Protein AF-A0A2N6AQQ7-F1 (afdb_monomer_lite)

pLDDT: mean 92.6, std 5.35, range [68.38, 98.0]

Secondary structure (DSSP, 8-state):
-GGGGBTSTTSB---SS-HHHHHTS------GGG-SEEEEE-HHHHHHHHTT----HHHHHHHHHHH-HHHHHHHHHHHHHH-TT--SS--SSS-----EEEEE--

Structure (mmCIF, N/CA/C/O backbone):
data_AF-A0A2N6AQQ7-F1
#
_entry.id   AF-A0A2N6AQQ7-F1
#
loop_
_atom_site.group_PDB
_atom_site.id
_atom_site.type_symbol
_atom_site.label_atom_id
_atom_site.label_alt_id
_atom_site.label_comp_id
_atom_site.label_asym_id
_atom_site.label_entity_id
_atom_site.label_seq_id
_atom_site.pdbx_PDB_ins_code
_atom_site.Cartn_x
_atom_site.Cartn_y
_atom_site.Cartn_z
_atom_site.occupancy
_atom_site.B_iso_or_equiv
_atom_site.auth_seq_id
_atom_site.auth_comp_id
_atom_site.auth_asym_id
_atom_site.auth_atom_id
_atom_site.pdbx_PDB_model_num
ATOM 1 N N . GLU A 1 1 ? 10.172 -10.666 -24.093 1.00 68.38 1 GLU A N 1
ATOM 2 C CA . GLU A 1 1 ? 10.644 -11.957 -23.549 1.00 68.38 1 GLU A CA 1
ATOM 3 C C . GLU A 1 1 ? 10.123 -12.250 -22.140 1.00 68.38 1 GLU A C 1
ATOM 5 O O . GLU A 1 1 ? 9.529 -13.296 -21.962 1.00 68.38 1 GLU A O 1
ATOM 10 N N . ASN A 1 2 ? 10.219 -11.353 -21.147 1.00 77.12 2 ASN A N 1
ATOM 11 C CA . ASN A 1 2 ? 9.722 -11.679 -19.789 1.00 77.12 2 ASN A CA 1
ATOM 12 C C . ASN A 1 2 ? 8.203 -11.915 -19.696 1.00 77.12 2 ASN A C 1
ATOM 14 O O . ASN A 1 2 ? 7.771 -12.820 -18.993 1.00 77.12 2 ASN A O 1
ATOM 18 N N . ARG A 1 3 ? 7.389 -11.168 -20.453 1.00 80.12 3 ARG A N 1
ATOM 19 C CA . ARG A 1 3 ? 5.923 -11.331 -20.456 1.00 80.12 3 ARG A CA 1
ATOM 20 C C . ARG A 1 3 ? 5.441 -12.713 -20.907 1.00 80.12 3 ARG A C 1
ATOM 22 O O . ARG A 1 3 ? 4.386 -13.128 -20.463 1.00 80.12 3 ARG A O 1
ATOM 29 N N . SER A 1 4 ? 6.185 -13.426 -21.755 1.00 84.31 4 SER A N 1
ATOM 30 C CA . SER A 1 4 ? 5.776 -14.766 -22.207 1.00 84.31 4 SER A CA 1
ATOM 31 C C . SER A 1 4 ? 6.022 -15.858 -21.163 1.00 84.31 4 SER A C 1
ATOM 33 O O . SER A 1 4 ? 5.603 -16.985 -21.378 1.00 84.31 4 SER A O 1
ATOM 35 N N . LYS A 1 5 ? 6.705 -15.534 -20.057 1.00 86.25 5 LYS A N 1
ATOM 36 C CA . LYS A 1 5 ? 6.893 -16.425 -18.901 1.00 86.25 5 LYS A CA 1
ATOM 37 C C . LYS A 1 5 ? 5.811 -16.235 -17.831 1.00 86.25 5 LYS A C 1
ATOM 39 O O . LYS A 1 5 ? 5.771 -16.965 -16.847 1.00 86.25 5 LYS A O 1
ATOM 44 N N . MET A 1 6 ? 4.957 -15.234 -17.989 1.00 87.81 6 MET A N 1
ATOM 45 C CA . MET A 1 6 ? 3.880 -14.952 -17.052 1.00 87.81 6 MET A CA 1
ATOM 46 C C . MET A 1 6 ? 2.858 -16.094 -17.062 1.00 87.81 6 MET A C 1
ATOM 48 O O . MET A 1 6 ? 2.456 -16.538 -18.134 1.00 87.81 6 MET A O 1
ATOM 52 N N . ASN A 1 7 ? 2.457 -16.556 -15.879 1.00 87.75 7 ASN A N 1
ATOM 53 C CA . ASN A 1 7 ? 1.476 -17.623 -15.662 1.00 87.75 7 ASN A CA 1
ATOM 54 C C . ASN A 1 7 ? 1.809 -18.936 -16.393 1.00 87.75 7 ASN A C 1
ATOM 56 O O . ASN A 1 7 ? 0.924 -19.672 -16.822 1.00 87.75 7 ASN A O 1
ATOM 60 N N . SER A 1 8 ? 3.104 -19.236 -16.512 1.00 87.12 8 SER A N 1
ATOM 61 C CA . SER A 1 8 ? 3.619 -20.475 -17.097 1.00 87.12 8 SER A CA 1
ATOM 62 C C . SER A 1 8 ? 4.434 -21.263 -16.074 1.00 87.12 8 SER A C 1
ATOM 64 O O . SER A 1 8 ? 5.013 -20.672 -15.163 1.00 87.12 8 SER A O 1
ATOM 66 N N . GLU A 1 9 ? 4.489 -22.582 -16.250 1.00 84.56 9 GLU A N 1
ATOM 67 C CA . GLU A 1 9 ? 5.156 -23.517 -15.334 1.00 84.56 9 GLU A CA 1
ATOM 68 C C . GLU A 1 9 ? 6.653 -23.204 -15.149 1.00 84.56 9 GLU A C 1
ATOM 70 O O . GLU A 1 9 ? 7.142 -23.171 -14.023 1.00 84.56 9 GLU A O 1
ATOM 75 N N . ASP A 1 10 ? 7.358 -22.846 -16.229 1.00 87.06 10 ASP A N 1
ATOM 76 C CA . ASP A 1 10 ? 8.787 -22.475 -16.211 1.00 87.06 10 ASP A CA 1
ATOM 77 C C . ASP A 1 10 ? 9.037 -20.976 -15.944 1.00 87.06 10 ASP A C 1
ATOM 79 O O . ASP A 1 10 ? 10.115 -20.430 -16.224 1.00 87.06 10 ASP A O 1
ATOM 83 N N . GLY A 1 11 ? 8.013 -20.265 -15.479 1.00 88.75 11 GLY A N 1
ATOM 84 C CA . GLY A 1 11 ? 8.003 -18.816 -15.408 1.00 88.75 11 GLY A CA 1
ATOM 85 C C . GLY A 1 11 ? 7.678 -18.268 -14.027 1.00 88.75 11 GLY A C 1
ATOM 86 O O . GLY A 1 11 ? 8.293 -18.637 -13.031 1.00 88.75 11 GLY A O 1
ATOM 87 N N . TYR A 1 12 ? 6.769 -17.299 -13.980 1.00 86.50 12 TYR A N 1
ATOM 88 C CA . TYR A 1 12 ? 6.312 -16.696 -12.732 1.00 86.50 12 TYR A CA 1
ATOM 89 C C . TYR A 1 12 ? 4.810 -16.459 -12.785 1.00 86.50 12 TYR A C 1
ATOM 91 O O . TYR A 1 12 ? 4.266 -16.127 -13.838 1.00 86.50 12 TYR A O 1
ATOM 99 N N . TYR A 1 13 ? 4.151 -16.581 -11.640 1.00 87.25 13 TYR A N 1
ATOM 100 C CA . TYR A 1 13 ? 2.716 -16.363 -11.526 1.00 87.25 13 TYR A CA 1
ATOM 101 C C . TYR A 1 13 ? 2.424 -14.951 -11.037 1.00 87.25 13 TYR A C 1
ATOM 103 O O . TYR A 1 13 ? 3.073 -14.447 -10.119 1.00 87.25 13 TYR A O 1
ATOM 111 N N . ILE A 1 14 ? 1.433 -14.317 -11.652 1.00 88.25 14 ILE A N 1
ATOM 112 C CA . ILE A 1 14 ? 0.827 -13.086 -11.154 1.00 88.25 14 ILE A CA 1
ATOM 113 C C . ILE A 1 14 ? -0.676 -13.286 -11.055 1.00 88.25 14 ILE A C 1
ATOM 115 O O . ILE A 1 14 ? -1.258 -14.044 -11.824 1.00 88.25 14 ILE A O 1
ATOM 119 N N . LEU A 1 15 ? -1.318 -12.590 -10.123 1.00 83.88 15 LEU A N 1
ATOM 120 C CA . LEU A 1 15 ? -2.764 -12.678 -9.983 1.00 83.88 15 LEU A CA 1
ATOM 121 C C . LEU A 1 15 ? -3.456 -12.067 -11.214 1.00 83.88 15 LEU A C 1
ATOM 123 O O . LEU A 1 15 ? -3.434 -10.855 -11.407 1.00 83.88 15 LEU A O 1
ATOM 127 N N . GLU A 1 16 ? -4.092 -12.915 -12.016 1.00 83.38 16 GLU A N 1
ATOM 128 C CA . GLU A 1 16 ? -4.917 -12.559 -13.174 1.00 83.38 16 GLU A CA 1
ATOM 129 C C . GLU A 1 16 ? -6.160 -13.461 -13.224 1.00 83.38 16 GLU A C 1
ATOM 131 O O . GLU A 1 16 ? -6.298 -14.408 -12.448 1.00 83.38 16 GLU A O 1
ATOM 136 N N . HIS A 1 17 ? -7.078 -13.189 -14.153 1.00 83.50 17 HIS A N 1
ATOM 137 C CA . HIS A 1 17 ? -8.250 -14.031 -14.415 1.00 83.50 17 HIS A CA 1
ATOM 138 C C . HIS A 1 17 ? -7.894 -15.312 -15.200 1.00 83.50 17 HIS A C 1
ATOM 140 O O . HIS A 1 17 ? -8.577 -15.676 -16.155 1.00 83.50 17 HIS A O 1
ATOM 146 N N . ASP A 1 18 ? -6.816 -15.983 -14.798 1.00 86.69 18 ASP A N 1
ATOM 147 C CA . ASP A 1 18 ? -6.334 -17.251 -15.342 1.00 86.69 18 ASP A CA 1
ATOM 148 C C . ASP A 1 18 ? -6.430 -18.322 -14.247 1.00 86.69 18 ASP A C 1
ATOM 150 O O . ASP A 1 18 ? -5.946 -18.138 -13.129 1.00 86.69 18 ASP A O 1
ATOM 154 N N . VAL A 1 19 ? -7.057 -19.456 -14.564 1.00 87.12 19 VAL A N 1
ATOM 155 C CA . VAL A 1 19 ? -7.236 -20.575 -13.627 1.00 87.12 19 VAL A CA 1
ATOM 156 C C . VAL A 1 19 ? -5.896 -21.095 -13.105 1.00 87.12 19 VAL A C 1
ATOM 158 O O . VAL A 1 19 ? -5.783 -21.364 -11.911 1.00 87.12 19 VAL A O 1
ATOM 161 N N . ASN A 1 20 ? -4.874 -21.189 -13.959 1.00 85.31 20 ASN A N 1
ATOM 162 C CA . ASN A 1 20 ? -3.544 -21.645 -13.560 1.00 85.31 20 ASN A CA 1
ATOM 163 C C . ASN A 1 20 ? -2.891 -20.653 -12.594 1.00 85.31 20 ASN A C 1
ATOM 165 O O . ASN A 1 20 ? -2.265 -21.059 -11.616 1.00 85.31 20 ASN A O 1
ATOM 169 N N . ALA A 1 21 ? -3.064 -19.353 -12.833 1.00 87.00 21 ALA A N 1
ATOM 170 C CA . ALA A 1 21 ? -2.547 -18.316 -11.949 1.00 87.00 21 ALA A CA 1
ATOM 171 C C . ALA A 1 21 ? -3.221 -18.340 -10.575 1.00 87.00 21 ALA A C 1
ATOM 173 O O . ALA A 1 21 ? -2.545 -18.260 -9.552 1.00 87.00 21 ALA A O 1
ATOM 174 N N . ILE A 1 22 ? -4.545 -18.514 -10.555 1.00 89.31 22 ILE A N 1
ATOM 175 C CA . ILE A 1 22 ? -5.326 -18.652 -9.324 1.00 89.31 22 ILE A CA 1
ATOM 176 C C . ILE A 1 22 ? -4.842 -19.881 -8.548 1.00 89.31 22 ILE A C 1
ATOM 178 O O . ILE A 1 22 ? -4.481 -19.762 -7.385 1.00 89.31 22 ILE A O 1
ATOM 182 N N . GLN A 1 23 ? -4.731 -21.048 -9.187 1.00 88.19 23 GLN A N 1
ATOM 183 C CA . GLN A 1 23 ? -4.296 -22.282 -8.519 1.00 88.19 23 GLN A CA 1
ATOM 184 C C . GLN A 1 23 ? -2.898 -22.197 -7.885 1.00 88.19 23 GLN A C 1
ATOM 186 O O . GLN A 1 23 ? -2.635 -22.902 -6.914 1.00 88.19 23 GLN A O 1
ATOM 191 N N . ASN A 1 24 ? -2.028 -21.322 -8.394 1.00 88.44 24 ASN A N 1
ATOM 192 C CA . ASN A 1 24 ? -0.687 -21.078 -7.855 1.00 88.44 24 ASN A CA 1
ATOM 193 C C . ASN A 1 24 ? -0.623 -19.871 -6.896 1.00 88.44 24 ASN A C 1
ATOM 195 O O . ASN A 1 24 ? 0.462 -19.429 -6.512 1.00 88.44 24 ASN A O 1
ATOM 199 N N . GLY A 1 25 ? -1.775 -19.325 -6.501 1.00 87.25 25 GLY A N 1
ATOM 200 C CA . GLY A 1 25 ? -1.876 -18.244 -5.531 1.00 87.25 25 GLY A CA 1
ATOM 201 C C . GLY A 1 25 ? -1.417 -18.651 -4.128 1.00 87.25 25 GLY A C 1
ATOM 202 O O . GLY A 1 25 ? -1.463 -19.815 -3.731 1.00 87.25 25 GLY A O 1
ATOM 203 N N . ILE A 1 26 ? -0.997 -17.660 -3.340 1.00 89.25 26 ILE A N 1
ATOM 204 C CA . ILE A 1 26 ? -0.714 -17.851 -1.914 1.00 89.25 26 ILE A CA 1
ATOM 205 C C . ILE A 1 26 ? -2.011 -17.630 -1.142 1.00 89.25 26 ILE A C 1
ATOM 207 O O . ILE A 1 26 ? -2.557 -16.527 -1.131 1.00 89.25 26 ILE A O 1
ATOM 211 N N . TYR A 1 27 ? -2.467 -18.673 -0.456 1.00 90.50 27 TYR A N 1
ATOM 212 C CA . TYR A 1 27 ? -3.698 -18.652 0.324 1.00 90.50 27 TYR A CA 1
ATOM 213 C C . TYR A 1 27 ? -3.400 -18.726 1.817 1.00 90.50 27 TYR A C 1
ATOM 215 O O . TYR A 1 27 ? -2.588 -19.535 2.270 1.00 90.50 27 TYR A O 1
ATOM 223 N N . ARG A 1 28 ? -4.090 -17.891 2.594 1.00 92.56 28 ARG A N 1
ATOM 224 C CA . ARG A 1 28 ? -4.182 -18.018 4.048 1.00 92.56 28 ARG A CA 1
ATOM 225 C C . ARG A 1 28 ? -5.589 -17.681 4.504 1.00 92.56 28 ARG A C 1
ATOM 227 O O . ARG A 1 28 ? -6.198 -16.740 4.006 1.00 92.56 28 ARG A O 1
ATOM 234 N N . GLU A 1 29 ? -6.056 -18.431 5.489 1.00 93.62 29 GLU A N 1
ATOM 235 C CA . GLU A 1 29 ? -7.343 -18.219 6.135 1.00 93.62 29 GLU A CA 1
ATOM 236 C C . GLU A 1 29 ? -7.124 -17.795 7.582 1.00 93.62 29 GLU A C 1
ATOM 238 O O . GLU A 1 29 ? -6.258 -18.322 8.286 1.00 93.62 29 GLU A O 1
ATOM 243 N N . TYR A 1 30 ? -7.932 -16.839 8.024 1.00 92.69 30 TYR A N 1
ATOM 244 C CA . TYR A 1 30 ? -7.932 -16.339 9.388 1.00 92.69 30 TYR A CA 1
ATOM 245 C C . TYR A 1 30 ? -9.365 -16.340 9.890 1.00 92.69 30 TYR A C 1
ATOM 247 O O . TYR A 1 30 ? -10.289 -15.974 9.161 1.00 92.69 30 TYR A O 1
ATOM 255 N N . ARG A 1 31 ? -9.561 -16.735 11.147 1.00 94.25 31 ARG A N 1
ATOM 256 C CA . ARG A 1 31 ? -10.867 -16.560 11.770 1.00 94.25 31 ARG A CA 1
ATOM 257 C C . ARG A 1 31 ? -11.065 -15.083 12.103 1.00 94.25 31 ARG A C 1
ATOM 259 O O . ARG A 1 31 ? -10.194 -14.475 12.722 1.00 94.25 31 ARG A O 1
ATOM 266 N N . VAL A 1 32 ? -12.200 -14.526 11.687 1.00 90.00 32 VAL A N 1
ATOM 267 C CA . VAL A 1 32 ? -12.484 -13.088 11.819 1.00 90.00 32 VAL A CA 1
ATOM 268 C C . VAL A 1 32 ? -12.557 -12.628 13.278 1.00 90.00 32 VAL A C 1
ATOM 270 O O . VAL A 1 32 ? -12.150 -11.517 13.578 1.00 90.00 32 VAL A O 1
ATOM 273 N N . ASP A 1 33 ? -12.969 -13.507 14.197 1.00 93.19 33 ASP A N 1
ATOM 274 C CA . ASP A 1 33 ? -13.008 -13.258 15.646 1.00 93.19 33 ASP A CA 1
ATOM 275 C C . ASP A 1 33 ? -11.624 -12.984 16.264 1.00 93.19 33 ASP A C 1
ATOM 277 O O . ASP A 1 33 ? -11.534 -12.415 17.349 1.00 93.19 33 ASP A O 1
ATOM 281 N N . ASN A 1 34 ? -10.546 -13.345 15.564 1.00 92.81 34 ASN A N 1
ATOM 282 C CA . ASN A 1 34 ? -9.167 -13.099 15.984 1.00 92.81 34 ASN A CA 1
ATOM 283 C C . ASN A 1 34 ? -8.518 -11.891 15.284 1.00 92.81 34 ASN A C 1
ATOM 285 O O . ASN A 1 34 ? -7.345 -11.607 15.532 1.00 92.81 34 ASN A O 1
ATOM 289 N N . ILE A 1 35 ? -9.235 -11.203 14.392 1.00 94.88 35 ILE A N 1
ATOM 290 C CA . ILE A 1 35 ? -8.724 -10.075 13.608 1.00 94.88 35 ILE A CA 1
ATOM 291 C C . ILE A 1 35 ? -9.434 -8.804 14.065 1.00 94.88 35 ILE A C 1
ATOM 293 O O . ILE A 1 35 ? -10.654 -8.734 14.033 1.00 94.88 35 ILE A O 1
ATOM 297 N N . LYS A 1 36 ? -8.665 -7.783 14.448 1.00 94.19 36 LYS A N 1
ATOM 298 C CA . LYS A 1 36 ? -9.209 -6.461 14.807 1.00 94.19 36 LYS A CA 1
ATOM 299 C C . LYS A 1 36 ? -9.149 -5.480 13.648 1.00 94.19 36 LYS A C 1
ATOM 301 O O . LYS A 1 36 ? -10.024 -4.647 13.466 1.00 94.19 36 LYS A O 1
ATOM 306 N N . GLU A 1 37 ? -8.081 -5.563 12.865 1.00 95.38 37 GLU A N 1
ATOM 307 C CA . GLU A 1 37 ? -7.762 -4.580 11.839 1.00 95.38 37 GLU A CA 1
ATOM 308 C C . GLU A 1 37 ? -7.139 -5.287 10.639 1.00 95.38 37 GLU A C 1
ATOM 310 O O . GLU A 1 37 ? -6.356 -6.228 10.792 1.00 95.38 37 GLU A O 1
ATOM 315 N N . ILE A 1 38 ? -7.484 -4.825 9.440 1.00 95.88 38 ILE A N 1
ATOM 316 C CA . ILE A 1 38 ? -6.928 -5.318 8.182 1.00 95.88 38 ILE A CA 1
ATOM 317 C C . ILE A 1 38 ? -6.451 -4.115 7.377 1.00 95.88 38 ILE A C 1
ATOM 319 O O . ILE A 1 38 ? -7.217 -3.186 7.127 1.00 95.88 38 ILE A O 1
ATOM 323 N N . LEU A 1 39 ? -5.198 -4.157 6.927 1.00 97.06 39 LEU A N 1
ATOM 324 C CA . LEU A 1 39 ? -4.656 -3.225 5.947 1.00 97.06 39 LEU A CA 1
ATOM 325 C C . LEU A 1 39 ? -4.243 -4.005 4.699 1.00 97.06 39 LEU A C 1
ATOM 327 O O . LEU A 1 39 ? -3.330 -4.827 4.742 1.00 97.06 39 LEU A O 1
ATOM 331 N N . MET A 1 40 ? -4.917 -3.737 3.585 1.00 96.50 40 MET A N 1
ATOM 332 C CA . MET A 1 40 ? -4.582 -4.286 2.272 1.00 96.50 40 MET A CA 1
ATOM 333 C C . MET A 1 40 ? -3.975 -3.194 1.404 1.00 96.50 40 MET A C 1
ATOM 335 O O . MET A 1 40 ? -4.483 -2.074 1.367 1.00 96.50 40 MET A O 1
ATOM 339 N N . MET A 1 41 ? -2.900 -3.522 0.691 1.00 96.75 41 MET A N 1
ATOM 340 C CA . MET A 1 41 ? -2.130 -2.566 -0.099 1.0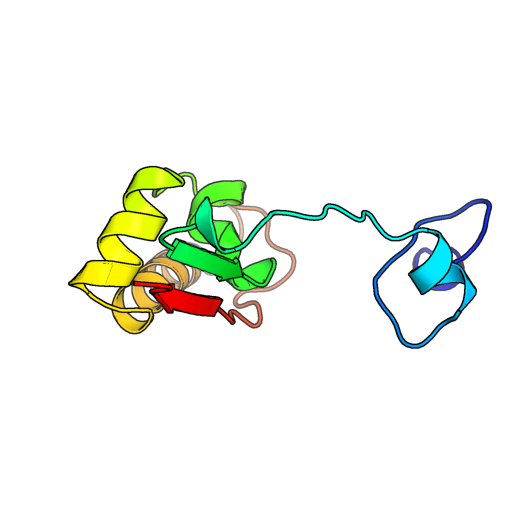0 96.75 41 MET A CA 1
ATOM 341 C C . MET A 1 41 ? -1.737 -3.176 -1.442 1.00 96.75 41 MET A C 1
ATOM 343 O O . MET A 1 41 ? -1.316 -4.327 -1.513 1.00 96.75 41 MET A O 1
ATOM 347 N N . SER A 1 42 ? -1.825 -2.368 -2.494 1.00 95.69 42 SER A N 1
ATOM 348 C CA . SER A 1 42 ? -1.077 -2.595 -3.738 1.00 95.69 42 SER A CA 1
ATOM 349 C C . SER A 1 42 ? 0.433 -2.481 -3.498 1.00 95.69 42 SER A C 1
ATOM 351 O O . SER A 1 42 ? 0.876 -1.876 -2.516 1.00 95.69 42 SER A O 1
ATOM 353 N N . ASP A 1 43 ? 1.238 -3.005 -4.418 1.00 93.38 43 ASP A N 1
ATOM 354 C CA . ASP A 1 43 ? 2.695 -2.867 -4.381 1.00 93.38 43 ASP A CA 1
ATOM 355 C C . ASP A 1 43 ? 3.138 -1.392 -4.391 1.00 93.38 43 ASP A C 1
ATOM 357 O O . ASP A 1 43 ? 4.032 -1.021 -3.625 1.00 93.38 43 ASP A O 1
ATOM 361 N N . GLY A 1 44 ? 2.453 -0.546 -5.168 1.00 95.44 44 GLY A N 1
ATOM 362 C CA . GLY A 1 44 ? 2.659 0.900 -5.212 1.00 95.44 44 GLY A CA 1
ATOM 363 C C . GLY A 1 44 ? 2.390 1.604 -3.882 1.00 95.44 44 GLY A C 1
ATOM 364 O O . GLY A 1 44 ? 3.121 2.523 -3.530 1.00 95.44 44 GLY A O 1
ATOM 365 N N . PHE A 1 45 ? 1.401 1.161 -3.097 1.00 97.69 45 PHE A N 1
ATOM 366 C CA . PHE A 1 45 ? 1.166 1.723 -1.760 1.00 97.69 45 PHE A CA 1
ATOM 367 C C . PHE A 1 45 ? 2.130 1.140 -0.717 1.00 97.69 45 PHE A C 1
ATOM 369 O O . PHE A 1 45 ? 2.665 1.862 0.120 1.00 97.69 45 PHE A O 1
ATOM 376 N N . SER A 1 46 ? 2.418 -0.162 -0.799 1.00 96.81 46 SER A N 1
ATOM 377 C CA . SER A 1 46 ? 3.335 -0.844 0.124 1.00 96.81 46 SER A CA 1
ATOM 378 C C . SER A 1 46 ? 4.785 -0.346 0.031 1.00 96.81 46 SER A C 1
ATOM 380 O O . SER A 1 46 ? 5.597 -0.647 0.907 1.00 96.81 46 SER A O 1
ATOM 382 N N . SER A 1 47 ? 5.128 0.434 -1.005 1.00 96.62 47 SER A N 1
ATOM 383 C CA . SER A 1 47 ? 6.475 0.969 -1.215 1.00 96.62 47 SER A CA 1
ATOM 384 C C . SER A 1 47 ? 6.965 1.832 -0.055 1.00 96.62 47 SER A C 1
ATOM 386 O O . SER A 1 47 ? 8.169 1.866 0.183 1.00 96.62 47 SER A O 1
ATOM 388 N N . ILE A 1 48 ? 6.059 2.490 0.678 1.00 97.06 48 ILE A N 1
ATOM 389 C CA . ILE A 1 48 ? 6.390 3.281 1.872 1.00 97.06 48 ILE A CA 1
ATOM 390 C C . ILE A 1 48 ? 7.156 2.467 2.924 1.00 97.06 48 ILE A C 1
ATOM 392 O O . ILE A 1 48 ? 8.057 3.000 3.563 1.00 97.06 48 ILE A O 1
ATOM 396 N N . HIS A 1 49 ? 6.838 1.176 3.043 1.00 97.00 49 HIS A N 1
ATOM 397 C CA . HIS A 1 49 ? 7.529 0.221 3.901 1.00 97.00 49 HIS A CA 1
ATOM 398 C C . HIS A 1 49 ? 8.604 -0.534 3.110 1.00 97.00 49 HIS A C 1
ATOM 400 O O . HIS A 1 49 ? 9.787 -0.440 3.409 1.00 97.00 49 HIS A O 1
ATOM 406 N N . ASN A 1 50 ? 8.212 -1.207 2.024 1.00 95.19 50 ASN A N 1
ATOM 407 C CA . ASN A 1 50 ? 9.062 -2.181 1.331 1.00 95.19 50 ASN A CA 1
ATOM 408 C C . ASN A 1 50 ? 10.237 -1.577 0.545 1.00 95.19 50 ASN A C 1
ATOM 410 O O . ASN A 1 50 ? 11.209 -2.277 0.271 1.00 95.19 50 ASN A O 1
ATOM 414 N N . LYS A 1 51 ? 10.126 -0.322 0.088 1.00 94.75 51 LYS A N 1
ATOM 415 C CA . LYS A 1 51 ? 11.130 0.318 -0.787 1.00 94.75 51 LYS A CA 1
ATOM 416 C C . LYS A 1 51 ? 11.754 1.554 -0.158 1.00 94.75 51 LYS A C 1
ATOM 418 O O . LYS A 1 51 ? 12.935 1.806 -0.371 1.00 94.75 51 LYS A O 1
ATOM 423 N N . TYR A 1 52 ? 10.949 2.349 0.539 1.00 95.44 52 TYR A N 1
ATOM 424 C CA . TYR A 1 52 ? 11.369 3.634 1.090 1.00 95.44 52 TYR A CA 1
ATOM 425 C C . TYR A 1 52 ? 11.767 3.551 2.562 1.00 95.44 52 TYR A C 1
ATOM 427 O O . TYR A 1 52 ? 12.387 4.495 3.041 1.00 95.44 52 TYR A O 1
ATOM 435 N N . ASP A 1 53 ? 11.429 2.447 3.241 1.00 95.50 53 ASP A N 1
ATOM 436 C CA . ASP A 1 53 ? 11.748 2.189 4.651 1.00 95.50 53 ASP A CA 1
ATOM 437 C C . ASP A 1 53 ? 11.357 3.357 5.580 1.00 95.50 53 ASP A C 1
ATOM 439 O O . ASP A 1 53 ? 12.077 3.732 6.500 1.00 95.50 53 ASP A O 1
ATOM 443 N N . LEU A 1 54 ? 10.218 4.002 5.291 1.00 96.75 54 LEU A N 1
ATOM 444 C CA . LEU A 1 54 ? 9.766 5.184 6.032 1.00 96.75 54 LEU A CA 1
ATOM 445 C C . LEU A 1 54 ? 8.918 4.846 7.251 1.00 96.75 54 LEU A C 1
ATOM 447 O O . LEU A 1 54 ? 8.848 5.649 8.179 1.00 96.75 54 LEU A O 1
ATOM 451 N N . LEU A 1 55 ? 8.204 3.722 7.207 1.00 97.38 55 LEU A N 1
ATOM 452 C CA . LEU A 1 55 ? 7.273 3.301 8.247 1.00 97.38 55 LEU A CA 1
ATOM 453 C C . LEU A 1 55 ? 7.359 1.791 8.446 1.00 97.38 55 LEU A C 1
ATOM 455 O O . LEU A 1 55 ? 7.447 1.028 7.478 1.00 97.38 55 LEU A O 1
ATOM 459 N N . SER A 1 56 ? 7.272 1.369 9.706 1.00 97.44 56 SER A N 1
ATOM 460 C CA . SER A 1 56 ? 7.029 -0.030 10.054 1.00 97.44 56 SER A CA 1
ATOM 461 C C . SER A 1 56 ? 5.591 -0.443 9.706 1.00 97.44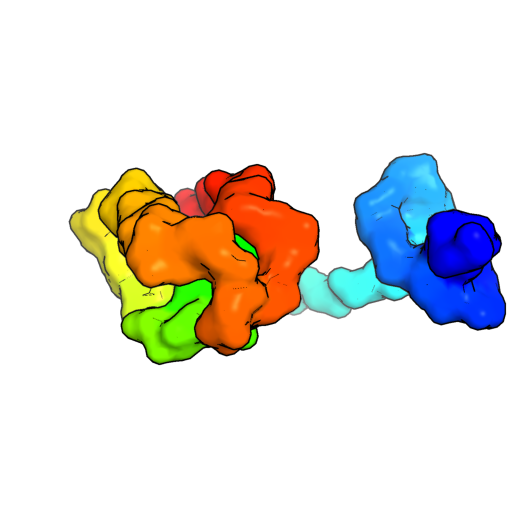 56 SER A C 1
ATOM 463 O O . SER A 1 56 ? 4.731 0.394 9.405 1.00 97.44 56 SER A O 1
ATOM 465 N N . VAL A 1 57 ? 5.302 -1.745 9.750 1.00 95.38 57 VAL A N 1
ATOM 466 C CA . VAL A 1 57 ? 3.933 -2.251 9.544 1.00 95.38 57 VAL A CA 1
ATOM 467 C C . VAL A 1 57 ? 3.011 -1.771 10.669 1.00 95.38 57 VAL A C 1
ATOM 469 O O . VAL A 1 57 ? 1.856 -1.417 10.423 1.00 95.3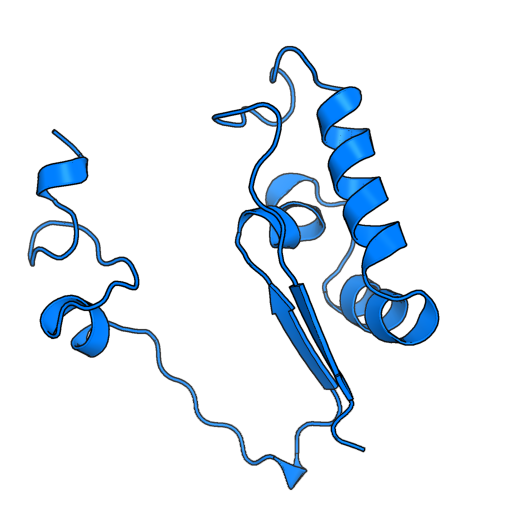8 57 VAL A O 1
ATOM 472 N N . GLU A 1 58 ? 3.533 -1.700 11.890 1.00 96.00 58 GLU A N 1
ATOM 473 C CA . GLU A 1 58 ? 2.841 -1.197 13.071 1.00 96.00 58 GLU A CA 1
ATOM 474 C C . GLU A 1 58 ? 2.483 0.286 12.912 1.00 96.00 58 GLU A C 1
ATOM 476 O O . GLU A 1 58 ? 1.335 0.673 13.147 1.00 96.00 58 GLU A O 1
ATOM 481 N N . ASP A 1 59 ? 3.426 1.106 12.434 1.00 97.31 59 ASP A N 1
ATOM 482 C CA . ASP A 1 59 ? 3.172 2.522 12.153 1.00 97.31 59 ASP A CA 1
ATOM 483 C C . ASP A 1 59 ? 2.128 2.695 11.050 1.00 97.31 59 ASP A C 1
ATOM 485 O O . ASP A 1 59 ? 1.272 3.578 11.137 1.00 97.31 59 ASP A O 1
ATOM 489 N N . LEU A 1 60 ? 2.170 1.849 10.014 1.00 97.06 60 LEU A N 1
ATOM 490 C CA . LEU A 1 60 ? 1.189 1.880 8.935 1.00 97.06 60 LEU A CA 1
ATOM 491 C C . LEU A 1 60 ? -0.219 1.591 9.444 1.00 97.06 60 LEU A C 1
ATOM 493 O O . LEU A 1 60 ? -1.134 2.338 9.101 1.00 97.06 60 LEU A O 1
ATOM 497 N N . LEU A 1 61 ? -0.406 0.562 10.271 1.00 96.44 61 LEU A N 1
ATOM 498 C CA . LEU A 1 61 ? -1.704 0.259 10.881 1.00 96.44 61 LEU A CA 1
ATOM 499 C C . LEU A 1 61 ? -2.180 1.405 11.782 1.00 96.44 61 LEU A C 1
ATOM 501 O O . LEU A 1 61 ? -3.312 1.873 11.641 1.00 96.44 61 LEU A O 1
ATOM 505 N N . ALA A 1 62 ? -1.304 1.920 12.647 1.00 96.88 62 ALA A N 1
ATOM 506 C CA . ALA A 1 62 ? -1.640 3.013 13.555 1.00 96.88 62 ALA A CA 1
ATOM 507 C C . ALA A 1 62 ? -2.032 4.295 12.800 1.00 96.88 62 ALA A C 1
ATOM 509 O O . ALA A 1 62 ? -3.056 4.913 13.100 1.00 96.88 62 ALA A O 1
ATOM 510 N N . LYS A 1 63 ? -1.259 4.691 11.784 1.00 97.50 63 LYS A N 1
ATOM 511 C CA . LYS A 1 63 ? -1.570 5.858 10.945 1.00 97.50 63 LYS A CA 1
ATOM 512 C C . LYS A 1 63 ? -2.816 5.641 10.102 1.00 97.50 63 LYS A C 1
ATOM 514 O O . LYS A 1 63 ? -3.619 6.558 9.966 1.00 97.50 63 LYS A O 1
ATOM 519 N N . SER A 1 64 ? -3.018 4.428 9.595 1.00 96.81 64 SER A N 1
ATOM 520 C CA . SER A 1 64 ? -4.230 4.068 8.860 1.00 96.81 64 SER A CA 1
ATOM 521 C C . SER A 1 64 ? -5.487 4.311 9.684 1.00 96.81 64 SER A C 1
ATOM 523 O O . SER A 1 64 ? -6.421 4.946 9.198 1.00 96.81 64 SER A O 1
ATOM 525 N N . LYS A 1 65 ? -5.467 3.875 10.946 1.00 96.50 65 LYS A N 1
ATOM 526 C CA . LYS A 1 65 ? -6.554 4.069 11.905 1.00 96.50 65 LYS A CA 1
ATOM 527 C C . LYS A 1 65 ? -6.775 5.540 12.266 1.00 96.50 65 LYS A C 1
ATOM 529 O O . LYS A 1 65 ? -7.911 6.002 12.288 1.00 96.50 65 LYS A O 1
ATOM 534 N N . ASN A 1 66 ? -5.698 6.261 12.576 1.00 97.50 66 ASN A N 1
ATOM 535 C CA . ASN A 1 66 ? -5.785 7.584 13.204 1.00 97.50 66 ASN A CA 1
ATOM 536 C C . ASN A 1 66 ? -5.861 8.745 12.199 1.00 97.50 66 ASN A C 1
ATOM 538 O O . ASN A 1 66 ? -6.459 9.777 12.491 1.00 97.50 66 ASN A O 1
ATOM 542 N N . GLU A 1 67 ? -5.236 8.596 11.032 1.00 96.81 67 GLU A N 1
ATOM 543 C CA . GLU A 1 67 ? -5.027 9.672 10.051 1.00 96.81 67 GLU A CA 1
ATOM 544 C C . GLU A 1 67 ? -5.659 9.355 8.680 1.00 96.81 67 GLU A C 1
ATOM 546 O O . GLU A 1 67 ? -5.828 10.246 7.841 1.00 96.81 67 GLU A O 1
ATOM 551 N N . GLY A 1 68 ? -6.027 8.092 8.442 1.00 96.19 68 GLY A N 1
ATOM 552 C CA . GLY A 1 68 ? -6.534 7.609 7.161 1.00 96.19 68 GLY A CA 1
ATOM 553 C C . GLY A 1 68 ? -5.446 7.447 6.090 1.00 96.19 68 GLY A C 1
ATOM 554 O O . GLY A 1 68 ? -4.251 7.601 6.331 1.00 96.19 68 GLY A O 1
ATOM 555 N N . MET A 1 69 ? -5.860 7.121 4.860 1.00 96.88 69 MET A N 1
ATOM 556 C CA . MET A 1 69 ? -4.922 6.760 3.778 1.00 96.88 69 MET A CA 1
ATOM 557 C C . MET A 1 69 ? -4.265 7.963 3.096 1.00 96.88 69 MET A C 1
ATOM 559 O O . MET A 1 69 ? -3.181 7.845 2.527 1.00 96.88 69 MET A O 1
ATOM 563 N N . LYS A 1 70 ? -4.920 9.129 3.104 1.00 97.31 70 LYS A N 1
ATOM 564 C CA . LYS A 1 70 ? -4.478 10.292 2.319 1.00 97.31 70 LYS A CA 1
ATOM 565 C C . LYS A 1 70 ? -3.104 10.825 2.760 1.00 97.31 70 LYS A C 1
ATOM 567 O O . LYS A 1 70 ? -2.292 11.094 1.874 1.00 97.31 70 LYS A O 1
ATOM 572 N N . PRO A 1 71 ? -2.799 10.962 4.065 1.00 97.56 71 PRO A N 1
ATOM 573 C CA . PRO A 1 71 ? -1.469 11.383 4.508 1.00 97.56 71 PRO A CA 1
ATOM 574 C C . PRO A 1 71 ? -0.374 10.377 4.140 1.00 97.56 71 PRO A C 1
ATOM 576 O O . PRO A 1 71 ? 0.682 10.781 3.661 1.00 97.56 71 PRO A O 1
ATOM 579 N N . LEU A 1 72 ? -0.650 9.075 4.262 1.00 97.94 72 LEU A N 1
ATOM 580 C CA . LEU A 1 72 ? 0.278 8.011 3.859 1.00 97.94 72 LEU A CA 1
ATOM 581 C C . LEU A 1 72 ? 0.576 8.058 2.355 1.00 97.94 72 LEU A C 1
ATOM 583 O O . LEU A 1 72 ? 1.735 8.019 1.947 1.00 97.94 72 LEU A O 1
ATOM 587 N N . LEU A 1 73 ? -0.458 8.234 1.525 1.00 98.00 73 LEU A N 1
ATOM 588 C CA . LEU A 1 73 ? -0.279 8.415 0.086 1.00 98.00 73 LEU A CA 1
ATOM 589 C C . LEU A 1 73 ? 0.553 9.666 -0.224 1.00 98.00 73 LEU A C 1
ATOM 591 O O . LEU A 1 73 ? 1.400 9.633 -1.114 1.00 98.00 73 LEU A O 1
ATOM 595 N N . LYS A 1 74 ? 0.354 10.761 0.519 1.00 98.00 74 LYS A N 1
ATOM 596 C CA . LYS A 1 74 ? 1.175 11.963 0.359 1.00 98.00 74 LYS A CA 1
ATOM 597 C C . LYS A 1 74 ? 2.652 11.675 0.650 1.00 98.00 74 LYS A C 1
ATOM 599 O O . LYS A 1 74 ? 3.489 12.079 -0.145 1.00 98.00 74 LYS A O 1
ATOM 604 N N . MET A 1 75 ? 2.971 10.940 1.718 1.00 97.88 75 MET A N 1
ATOM 605 C CA . MET A 1 75 ? 4.359 10.570 2.038 1.00 97.88 75 MET A CA 1
ATOM 606 C C . MET A 1 75 ? 5.029 9.806 0.887 1.00 97.88 75 MET A C 1
ATOM 608 O O . MET A 1 75 ? 6.174 10.089 0.546 1.00 97.88 75 MET A O 1
ATOM 612 N N . ILE A 1 76 ? 4.302 8.885 0.244 1.00 97.56 76 ILE A N 1
ATOM 613 C CA . ILE A 1 76 ? 4.780 8.167 -0.949 1.00 97.56 76 ILE A CA 1
ATOM 614 C C . ILE A 1 76 ? 5.100 9.155 -2.074 1.00 97.56 76 ILE A C 1
ATOM 616 O O . ILE A 1 76 ? 6.184 9.088 -2.658 1.00 97.56 76 ILE A O 1
ATOM 620 N N . ARG A 1 77 ? 4.187 10.094 -2.360 1.00 97.62 77 ARG A N 1
ATOM 621 C CA . ARG A 1 77 ? 4.387 11.086 -3.427 1.00 97.62 77 ARG A CA 1
ATOM 622 C C . ARG A 1 77 ? 5.539 12.040 -3.125 1.00 97.62 77 ARG A C 1
ATOM 624 O O . ARG A 1 77 ? 6.310 12.329 -4.030 1.00 97.62 77 ARG A O 1
ATOM 631 N N . ASP A 1 78 ? 5.731 12.436 -1.873 1.00 97.62 78 ASP A N 1
ATOM 632 C CA . ASP A 1 78 ? 6.837 13.310 -1.467 1.00 97.62 78 ASP A CA 1
ATOM 633 C C . ASP A 1 78 ? 8.211 12.637 -1.709 1.00 97.62 78 ASP A C 1
ATOM 635 O O . ASP A 1 78 ? 9.157 13.271 -2.187 1.00 97.62 78 ASP A O 1
ATOM 639 N N . VAL A 1 79 ? 8.328 11.323 -1.477 1.00 96.69 79 VAL A N 1
ATOM 640 C CA . VAL A 1 79 ? 9.537 10.549 -1.837 1.00 96.69 79 VAL A CA 1
ATOM 641 C C . VAL A 1 79 ? 9.707 10.437 -3.354 1.00 96.69 79 VAL A C 1
ATOM 643 O O . VAL A 1 79 ? 10.814 10.469 -3.891 1.00 96.69 79 VAL A O 1
ATOM 646 N N . GLU A 1 80 ? 8.610 10.287 -4.086 1.00 95.94 80 GLU A N 1
ATOM 647 C CA . GLU A 1 80 ? 8.633 10.232 -5.548 1.00 95.94 80 GLU A CA 1
ATOM 648 C C . GLU A 1 80 ? 9.044 11.551 -6.193 1.00 95.94 80 GLU A C 1
ATOM 650 O O . GLU A 1 80 ? 9.799 11.559 -7.165 1.00 95.94 80 GLU A O 1
ATOM 655 N N . GLU A 1 81 ? 8.608 12.664 -5.620 1.00 96.06 81 GLU A N 1
ATOM 656 C CA . GLU A 1 81 ? 8.934 14.008 -6.078 1.00 96.06 81 GLU A CA 1
ATOM 657 C C . GLU A 1 81 ? 10.344 14.451 -5.686 1.00 96.06 81 GLU A C 1
ATOM 659 O O . GLU A 1 81 ? 10.956 15.213 -6.435 1.00 96.06 81 GLU A O 1
ATOM 664 N N . SER A 1 82 ? 10.885 13.952 -4.570 1.00 95.56 82 SER A N 1
ATOM 665 C CA . SER A 1 82 ? 12.262 14.246 -4.145 1.00 95.56 82 SER A CA 1
ATOM 666 C C . SER A 1 82 ? 13.334 13.450 -4.903 1.00 95.56 82 SER A C 1
ATOM 668 O O . SER A 1 82 ? 14.485 13.879 -4.946 1.00 95.56 82 SER A O 1
ATOM 670 N N . ASP A 1 83 ? 12.962 12.353 -5.574 1.00 94.56 83 ASP A N 1
ATOM 671 C CA . ASP A 1 83 ? 13.840 11.566 -6.457 1.00 94.56 83 ASP A CA 1
ATOM 672 C C . ASP A 1 83 ? 13.285 11.497 -7.902 1.00 94.56 83 ASP A C 1
ATOM 674 O O . ASP A 1 83 ? 12.916 10.423 -8.398 1.00 94.56 83 ASP A O 1
ATOM 678 N N . PRO A 1 84 ? 13.195 12.640 -8.615 1.00 91.44 84 PRO A N 1
ATOM 679 C CA . PRO A 1 84 ? 12.563 12.709 -9.934 1.00 91.44 84 PRO A CA 1
ATOM 680 C C . PRO A 1 84 ? 13.391 12.031 -11.033 1.00 91.44 84 PRO A C 1
ATOM 682 O O . PRO A 1 84 ? 12.842 11.657 -12.068 1.00 91.44 84 PRO A O 1
ATOM 685 N N . LYS A 1 85 ? 14.705 11.879 -10.819 1.00 93.25 85 LYS A N 1
ATOM 686 C CA . LYS A 1 85 ? 15.614 11.156 -11.722 1.00 93.25 85 LYS A CA 1
ATOM 687 C C . LYS A 1 85 ? 15.673 9.657 -11.433 1.00 93.25 85 LYS A C 1
ATOM 689 O O . LYS A 1 85 ? 16.217 8.919 -12.247 1.00 93.25 85 LYS A O 1
ATOM 694 N N . ILE A 1 86 ? 15.060 9.215 -10.332 1.00 92.56 86 ILE A N 1
ATOM 695 C CA . ILE A 1 86 ? 14.944 7.808 -9.956 1.00 92.56 86 ILE A CA 1
ATOM 696 C C . ILE A 1 86 ? 16.330 7.176 -9.697 1.00 92.56 86 ILE A C 1
ATOM 698 O O . ILE A 1 86 ? 16.603 6.022 -10.027 1.00 92.56 86 ILE A O 1
ATOM 702 N N . GLU A 1 87 ? 17.236 7.951 -9.103 1.00 92.88 87 GLU A N 1
ATOM 703 C CA . GLU A 1 87 ? 18.621 7.541 -8.839 1.00 92.88 87 GLU A CA 1
ATOM 704 C C . GLU A 1 87 ? 18.745 6.830 -7.486 1.00 92.88 87 GLU A C 1
ATOM 706 O O . GLU A 1 87 ? 19.519 5.878 -7.353 1.00 92.88 87 GLU A O 1
ATOM 711 N N . THR A 1 88 ? 17.941 7.243 -6.503 1.00 93.38 88 THR A N 1
ATOM 712 C CA . THR A 1 88 ? 18.003 6.728 -5.129 1.00 93.38 88 THR A CA 1
ATOM 713 C C . THR A 1 88 ? 17.293 5.386 -5.016 1.00 93.38 88 THR A C 1
ATOM 715 O O . THR A 1 88 ? 17.893 4.390 -4.614 1.00 93.38 88 THR A O 1
ATOM 718 N N . TYR A 1 89 ? 16.017 5.335 -5.410 1.00 91.25 89 TYR A N 1
ATOM 719 C CA . TYR A 1 89 ? 15.172 4.153 -5.195 1.00 91.25 89 TYR A CA 1
ATOM 720 C C . TYR A 1 89 ? 15.045 3.249 -6.426 1.00 91.25 89 TYR A C 1
ATOM 722 O O . TYR A 1 89 ? 14.345 2.238 -6.367 1.00 91.25 89 TYR A O 1
ATOM 730 N N . LYS A 1 90 ? 15.697 3.608 -7.545 1.00 90.62 90 LYS A N 1
ATOM 731 C CA . LYS A 1 90 ? 15.774 2.811 -8.789 1.00 90.62 90 LYS A CA 1
ATOM 732 C C . LYS A 1 90 ? 14.422 2.239 -9.249 1.00 90.62 90 LYS A C 1
ATOM 734 O O . LYS A 1 90 ? 14.324 1.101 -9.707 1.00 90.62 90 LYS A O 1
ATOM 739 N N . ARG A 1 91 ? 13.354 3.022 -9.091 1.00 92.25 91 ARG A N 1
ATOM 740 C CA . ARG A 1 91 ? 11.996 2.691 -9.543 1.00 92.25 91 ARG A CA 1
ATOM 741 C C . ARG A 1 91 ? 11.952 2.530 -11.069 1.00 92.25 91 ARG A C 1
ATOM 743 O O . ARG A 1 91 ? 12.778 3.064 -11.798 1.00 92.25 91 ARG A O 1
ATOM 750 N N . LEU A 1 92 ? 10.935 1.829 -11.565 1.00 87.50 92 LEU A N 1
ATOM 751 C CA . LEU A 1 92 ? 10.704 1.679 -13.010 1.00 87.50 92 LEU A CA 1
ATOM 752 C C . LEU A 1 92 ? 9.984 2.888 -13.628 1.00 87.50 92 LEU A C 1
ATOM 754 O O . LEU A 1 92 ? 10.045 3.108 -14.834 1.00 87.50 92 LEU A O 1
ATOM 758 N N . ARG A 1 93 ? 9.274 3.653 -12.796 1.00 88.62 93 ARG 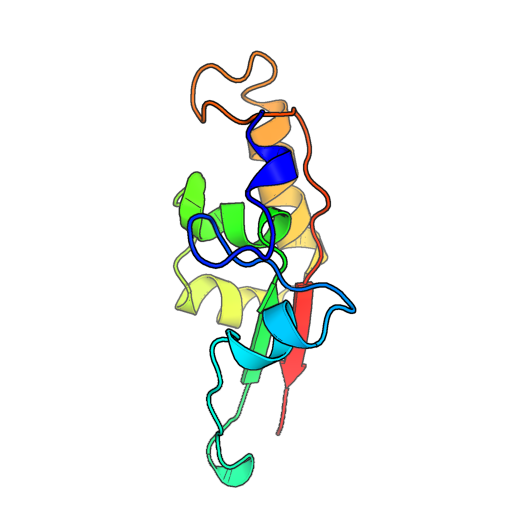A N 1
ATOM 759 C CA . ARG A 1 93 ? 8.483 4.830 -13.159 1.00 88.62 93 ARG A CA 1
ATOM 760 C C . ARG A 1 93 ? 8.450 5.810 -11.990 1.00 88.62 93 ARG A C 1
ATOM 762 O O . ARG A 1 93 ? 8.724 5.420 -10.857 1.00 88.62 93 ARG A O 1
ATOM 769 N N . ARG A 1 94 ? 8.123 7.076 -12.271 1.00 88.81 94 ARG A N 1
ATOM 770 C CA . ARG A 1 94 ? 8.056 8.136 -11.250 1.00 88.81 94 ARG A CA 1
ATOM 771 C C . ARG A 1 94 ? 6.970 7.864 -10.210 1.00 88.81 94 ARG A C 1
ATOM 773 O O . ARG A 1 94 ? 7.253 7.946 -9.025 1.00 88.81 94 ARG A O 1
ATOM 780 N N . HIS A 1 95 ? 5.763 7.538 -10.668 1.00 89.94 95 HIS A N 1
ATOM 781 C CA . HIS A 1 95 ? 4.626 7.208 -9.816 1.00 89.94 95 HIS A CA 1
ATOM 782 C C . HIS A 1 95 ? 4.073 5.844 -10.209 1.00 89.94 95 HIS A C 1
ATOM 784 O O . HIS A 1 95 ? 3.892 5.568 -11.399 1.00 89.94 95 HIS A O 1
ATOM 790 N N . ASP A 1 96 ? 3.802 5.020 -9.204 1.00 92.50 96 ASP A N 1
ATOM 791 C CA . ASP A 1 96 ? 2.998 3.809 -9.338 1.00 92.50 96 ASP A CA 1
ATOM 792 C C . ASP A 1 96 ? 1.543 4.060 -8.908 1.00 92.50 96 ASP A C 1
ATOM 794 O O . ASP A 1 96 ? 1.265 4.994 -8.140 1.00 92.50 96 ASP A O 1
ATOM 798 N N . ASP A 1 97 ? 0.626 3.216 -9.376 1.00 94.75 97 ASP A N 1
ATOM 799 C CA . ASP A 1 97 ? -0.743 3.197 -8.875 1.00 94.75 97 ASP A CA 1
ATOM 800 C C . ASP A 1 97 ? -0.705 2.715 -7.422 1.00 94.75 97 ASP A C 1
ATOM 802 O O . ASP A 1 97 ? -0.246 1.620 -7.110 1.00 94.75 97 ASP A O 1
ATOM 806 N N . ALA A 1 98 ? -1.154 3.571 -6.505 1.00 96.19 98 ALA A N 1
ATOM 807 C CA . ALA A 1 98 ? -1.055 3.333 -5.072 1.00 96.19 98 ALA A CA 1
ATOM 808 C C . ALA A 1 98 ? -2.458 3.298 -4.466 1.00 96.19 98 ALA A C 1
ATOM 810 O O . ALA A 1 98 ? -3.077 4.329 -4.207 1.00 96.19 98 ALA A O 1
ATOM 811 N N . THR A 1 99 ? -2.942 2.082 -4.245 1.00 96.75 99 THR A N 1
ATOM 812 C CA . THR A 1 99 ? -4.235 1.781 -3.623 1.00 96.75 99 THR A CA 1
ATOM 813 C C . THR A 1 99 ? -4.029 1.067 -2.293 1.00 96.75 99 THR A C 1
ATOM 815 O O . THR A 1 99 ? -3.195 0.159 -2.203 1.00 96.75 99 THR A O 1
ATOM 818 N N . ALA A 1 100 ? -4.816 1.446 -1.287 1.00 97.44 100 ALA A N 1
ATOM 819 C CA . ALA A 1 100 ? -4.914 0.743 -0.017 1.00 97.44 100 ALA A CA 1
ATOM 820 C C . ALA A 1 100 ? -6.337 0.796 0.543 1.00 97.44 100 ALA A C 1
ATOM 822 O O . ALA A 1 100 ? -7.089 1.737 0.278 1.00 97.44 100 ALA A O 1
ATOM 823 N N . VAL A 1 101 ? -6.682 -0.217 1.332 1.00 97.50 101 VAL A N 1
ATOM 824 C CA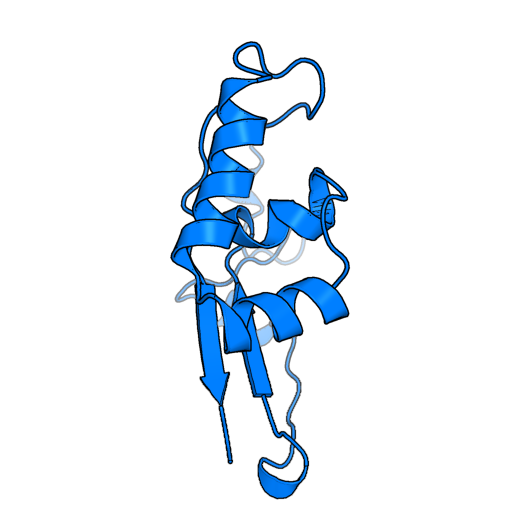 . VAL A 1 101 ? -7.944 -0.322 2.065 1.00 97.50 101 VAL A CA 1
ATOM 825 C C . VAL A 1 101 ? -7.623 -0.694 3.504 1.00 97.50 101 VAL A C 1
ATOM 827 O O . VAL A 1 101 ? -6.969 -1.706 3.753 1.00 97.50 101 VAL A O 1
ATOM 830 N N . TYR A 1 102 ? -8.106 0.120 4.438 1.00 97.69 102 TYR A N 1
ATOM 831 C CA . TYR A 1 102 ? -8.087 -0.182 5.862 1.00 97.69 102 TYR A CA 1
ATOM 832 C C . TYR A 1 102 ? -9.496 -0.556 6.319 1.00 97.69 102 TYR A C 1
ATOM 834 O O . TYR A 1 102 ? -10.467 0.118 5.969 1.00 97.69 102 TYR A O 1
ATOM 842 N N . ILE A 1 103 ? -9.592 -1.634 7.088 1.00 96.44 103 ILE A N 1
ATOM 843 C CA . ILE A 1 103 ? -10.833 -2.160 7.647 1.00 96.44 103 ILE A CA 1
ATOM 844 C C . ILE A 1 103 ? -10.623 -2.298 9.149 1.00 96.44 103 ILE A C 1
ATOM 846 O O . ILE A 1 103 ? -9.715 -3.008 9.583 1.00 96.44 103 ILE A O 1
ATOM 850 N N . ASN A 1 104 ? -11.480 -1.639 9.923 1.00 94.06 104 ASN A N 1
ATOM 851 C CA . ASN A 1 104 ? -11.663 -1.963 11.329 1.00 94.06 104 ASN A CA 1
ATOM 852 C C . ASN A 1 104 ? -12.769 -3.024 11.428 1.00 94.06 104 ASN A C 1
ATOM 854 O O . ASN A 1 104 ? -13.822 -2.861 10.810 1.00 94.06 104 ASN A O 1
ATOM 858 N N . VAL A 1 105 ? -12.478 -4.122 12.120 1.00 92.06 105 VAL A N 1
ATOM 859 C CA . VAL A 1 105 ? -13.345 -5.302 12.259 1.00 92.06 105 VAL A CA 1
ATOM 860 C C . VAL A 1 105 ? -14.107 -5.281 13.595 1.00 92.06 105 VAL A C 1
ATOM 862 O O . VAL A 1 105 ? -15.013 -6.094 13.777 1.00 92.06 105 VAL A O 1
ATOM 865 N N . ASP A 1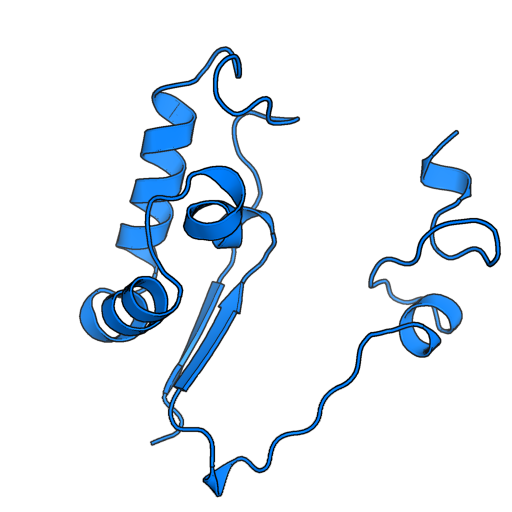 106 ? -13.766 -4.347 14.495 1.00 79.19 106 ASP A N 1
ATOM 866 C CA . ASP A 1 106 ? -14.498 -4.079 15.744 1.00 79.19 106 ASP A CA 1
ATOM 867 C C . ASP A 1 106 ? -15.937 -3.570 15.504 1.00 79.19 106 ASP A C 1
ATOM 869 O O . ASP A 1 106 ? -16.160 -2.780 14.552 1.00 79.19 106 ASP A O 1
#

Radius of gyration: 16.71 Å; chains: 1; bounding box: 33×38×40 Å

Foldseek 3Di:
DLVVQELDPNHDADDDPDPSNVVPDDDDDDDLVPDFKDKDKDPLLCCCCPQVVPDDPVRVRVCCVPPNCVVSVVVSLVVLVVCVVCPRRVDPDSGDDIDMDMDGSD

Sequence (106 aa):
ENRSKMNSEDGYYILEHDVNAIQNGIYREYRVDNIKEILMMSDGFSSIHNKYDLLSVEDLLAKSKNEGMKPLLKMIRDVEESDPKIETYKRLRRHDDATAVYINVD